Protein AF-A0A7S4M8G3-F1 (afdb_monomer_lite)

Secondary structure (DSSP, 8-state):
-PPPPSSEEEE--TTSSHHHHHHHHHHH-S-------SS---HHHHHHHHHTS-TTT-SEEEESPPTTGGGG--STTSSS-EEE-----HHHHHHHHHHHHT-TT-TT---

Radius of gyration: 15.18 Å; chains: 1; bounding box: 28×32×42 Å

pLDDT: mean 80.71, std 10.95, range [48.25, 97.88]

Organism: NCBI:txid1487602

Structure (mmCIF, N/CA/C/O backbone):
data_AF-A0A7S4M8G3-F1
#
_entry.id   AF-A0A7S4M8G3-F1
#
loop_
_atom_site.group_PDB
_atom_site.id
_atom_site.type_symbol
_atom_site.label_atom_id
_atom_site.label_alt_id
_atom_site.label_comp_id
_atom_site.label_asym_id
_atom_site.label_entity_id
_atom_site.label_seq_id
_atom_site.pdbx_PDB_ins_code
_atom_site.Cartn_x
_atom_site.Cartn_y
_atom_site.Cartn_z
_atom_site.occupancy
_atom_site.B_iso_or_equiv
_atom_site.auth_seq_id
_atom_site.auth_comp_id
_atom_site.auth_asym_id
_atom_site.auth_atom_id
_atom_site.pdbx_PDB_model_num
ATOM 1 N N . ASN A 1 1 ? -16.192 -19.312 13.115 1.00 48.34 1 ASN A N 1
ATOM 2 C CA . ASN A 1 1 ? -15.623 -18.465 12.051 1.00 48.34 1 ASN A CA 1
ATOM 3 C C . ASN A 1 1 ? -14.819 -17.371 12.709 1.00 48.34 1 ASN A C 1
ATOM 5 O O . ASN A 1 1 ? -15.424 -16.482 13.289 1.00 48.34 1 ASN A O 1
ATOM 9 N N . GLU A 1 2 ? -13.494 -17.467 12.682 1.00 72.94 2 GLU A N 1
ATOM 10 C CA . GLU A 1 2 ? -12.634 -16.352 13.086 1.00 72.94 2 GLU A CA 1
ATOM 11 C C . GLU A 1 2 ? -12.532 -15.383 11.907 1.00 72.94 2 GLU A C 1
ATOM 13 O O . GLU A 1 2 ? -12.109 -15.760 10.814 1.00 72.94 2 GLU A O 1
ATOM 18 N N . SER A 1 3 ? -13.005 -14.153 12.095 1.00 82.00 3 SER A N 1
ATOM 19 C CA . SER A 1 3 ? -12.807 -13.070 11.135 1.00 82.00 3 SER A CA 1
ATOM 20 C C . SER A 1 3 ? -11.408 -12.487 11.303 1.00 82.00 3 SER A C 1
ATOM 22 O O . SER A 1 3 ? -10.955 -12.294 12.431 1.00 82.00 3 SER A O 1
ATOM 24 N N . LEU A 1 4 ? -10.742 -12.169 10.192 1.00 88.38 4 LEU A N 1
ATOM 25 C CA . LEU A 1 4 ? -9.462 -11.462 10.224 1.00 88.38 4 LEU A CA 1
ATOM 26 C C . LEU A 1 4 ? -9.632 -10.051 10.820 1.00 88.38 4 LEU A C 1
ATOM 28 O O . LEU A 1 4 ? -10.689 -9.441 10.621 1.00 88.38 4 LEU A O 1
ATOM 32 N N . PRO A 1 5 ? -8.615 -9.510 11.516 1.00 88.62 5 PRO A N 1
ATOM 33 C CA . PRO A 1 5 ? -8.698 -8.167 12.075 1.00 88.62 5 PRO A CA 1
ATOM 34 C C . PRO A 1 5 ? -8.806 -7.083 10.996 1.00 88.62 5 PRO A C 1
ATOM 36 O O . PRO A 1 5 ? -8.085 -7.118 9.994 1.00 88.62 5 PRO A O 1
ATOM 39 N N . SER A 1 6 ? -9.679 -6.102 11.223 1.00 83.88 6 SER A N 1
ATOM 40 C CA . SER A 1 6 ? -9.841 -4.903 10.395 1.00 83.88 6 SER A CA 1
ATOM 41 C C . SER A 1 6 ? -9.181 -3.687 11.055 1.00 83.88 6 SER A C 1
ATOM 43 O O . SER A 1 6 ? -9.267 -3.588 12.279 1.00 83.88 6 SER A O 1
ATOM 45 N N . PRO A 1 7 ? -8.653 -2.724 10.275 1.00 85.31 7 PRO A N 1
ATOM 46 C CA . PRO A 1 7 ? -8.802 -2.590 8.823 1.00 85.31 7 PRO A CA 1
ATOM 47 C C . PRO A 1 7 ? -7.820 -3.421 7.993 1.00 85.31 7 PRO A C 1
ATOM 49 O O . PRO A 1 7 ? -6.779 -3.889 8.459 1.00 85.31 7 PRO A O 1
ATOM 52 N N . TYR A 1 8 ? -8.159 -3.577 6.714 1.00 88.19 8 TYR A N 1
ATOM 53 C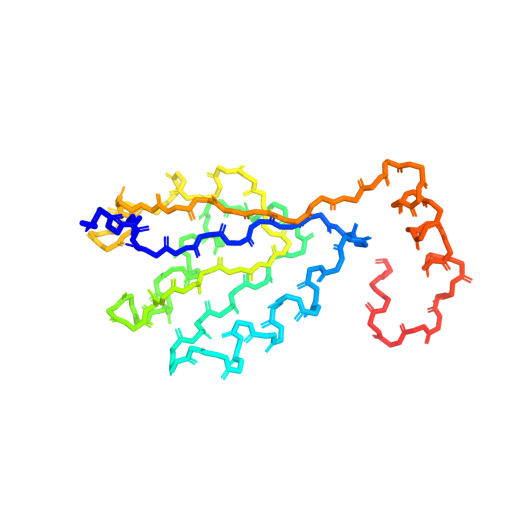 CA . TYR A 1 8 ? -7.317 -4.265 5.743 1.00 88.19 8 TYR A CA 1
ATOM 54 C C . TYR A 1 8 ? -6.355 -3.289 5.060 1.00 88.19 8 TYR A C 1
ATOM 56 O O . TYR A 1 8 ? -6.768 -2.272 4.502 1.00 88.19 8 TYR A O 1
ATOM 64 N N . PHE A 1 9 ? -5.067 -3.619 5.047 1.00 88.75 9 PHE A N 1
ATOM 65 C CA . PHE A 1 9 ? -4.024 -2.856 4.370 1.00 88.75 9 PHE A CA 1
ATOM 66 C C . PHE A 1 9 ? -3.675 -3.505 3.033 1.00 88.75 9 PHE A C 1
ATOM 68 O O . PHE A 1 9 ? -2.995 -4.534 2.981 1.00 88.75 9 PHE A O 1
ATOM 75 N N . PHE A 1 10 ? -4.129 -2.885 1.945 1.00 89.50 10 PHE A N 1
ATOM 76 C CA . PHE A 1 10 ? -3.823 -3.321 0.591 1.00 89.50 10 PHE A CA 1
ATOM 77 C C . PHE A 1 10 ? -2.542 -2.669 0.074 1.00 89.50 10 PHE A C 1
ATOM 79 O O . PHE A 1 10 ? -2.543 -1.561 -0.471 1.00 89.50 10 PHE A O 1
ATOM 86 N N . VAL A 1 11 ? -1.443 -3.401 0.209 1.00 88.12 11 VAL A N 1
ATOM 87 C CA . VAL A 1 11 ? -0.142 -3.020 -0.340 1.00 88.12 11 VAL A CA 1
ATOM 88 C C . VAL A 1 11 ? -0.009 -3.663 -1.703 1.00 88.12 11 VAL A C 1
ATOM 90 O O . VAL A 1 11 ? -0.068 -4.888 -1.800 1.00 88.12 11 VAL A O 1
ATOM 93 N N . HIS A 1 12 ? 0.213 -2.891 -2.762 1.00 86.81 12 HIS A N 1
ATOM 94 C CA . HIS A 1 12 ? 0.421 -3.488 -4.078 1.00 86.81 12 HIS A CA 1
ATOM 95 C C . HIS A 1 12 ? 1.609 -2.902 -4.819 1.00 86.81 12 HIS A C 1
ATOM 97 O O . HIS A 1 12 ? 1.905 -1.712 -4.759 1.00 86.81 12 HIS A O 1
ATOM 103 N N . MET A 1 13 ? 2.276 -3.782 -5.562 1.00 87.19 13 MET A N 1
ATOM 104 C CA . MET A 1 13 ? 3.293 -3.383 -6.519 1.00 87.19 13 MET A CA 1
ATOM 105 C C . MET A 1 13 ? 2.639 -2.923 -7.819 1.00 87.19 13 MET A C 1
ATOM 107 O O . MET A 1 13 ? 1.599 -3.433 -8.239 1.00 87.19 13 MET A O 1
ATOM 111 N N . ALA A 1 14 ? 3.295 -1.992 -8.510 1.00 87.50 14 ALA A N 1
ATOM 112 C CA . ALA A 1 14 ? 2.865 -1.592 -9.839 1.00 87.50 14 ALA A CA 1
ATOM 113 C C . ALA A 1 14 ? 2.746 -2.815 -10.768 1.00 87.50 14 ALA A C 1
ATOM 115 O O . ALA A 1 14 ? 3.586 -3.719 -10.761 1.00 87.50 14 ALA A O 1
ATOM 116 N N . LYS A 1 15 ? 1.720 -2.787 -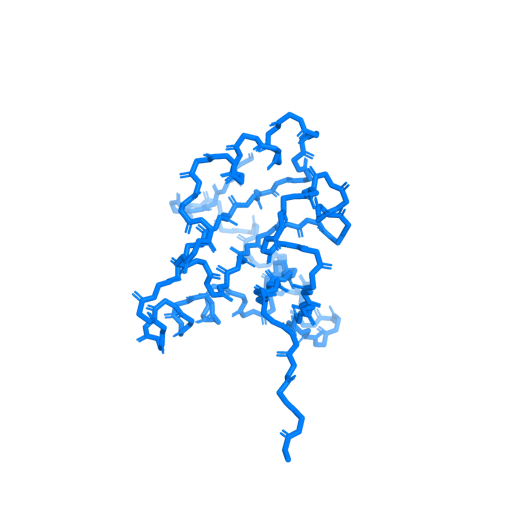11.624 1.00 90.88 15 LYS A N 1
ATOM 117 C CA . LYS A 1 15 ? 1.480 -3.766 -12.701 1.00 90.88 15 LYS A CA 1
ATOM 118 C C . LYS A 1 15 ? 1.123 -5.189 -12.239 1.00 90.88 15 LYS A C 1
ATOM 120 O O . LYS A 1 15 ? 1.268 -6.138 -13.011 1.00 90.88 15 LYS A O 1
ATOM 125 N N . THR A 1 16 ? 0.575 -5.328 -11.030 1.00 93.44 16 THR A N 1
ATOM 126 C CA . THR A 1 16 ? -0.009 -6.588 -10.525 1.00 93.44 16 THR A CA 1
ATOM 127 C C . THR A 1 16 ? -1.544 -6.609 -10.521 1.00 93.44 16 THR A C 1
ATOM 129 O O . THR A 1 16 ? -2.143 -7.537 -9.997 1.00 93.44 16 THR A O 1
ATOM 132 N N . GLY A 1 17 ? -2.200 -5.599 -11.107 1.00 90.88 17 GLY A N 1
ATOM 133 C CA . GLY A 1 17 ? -3.667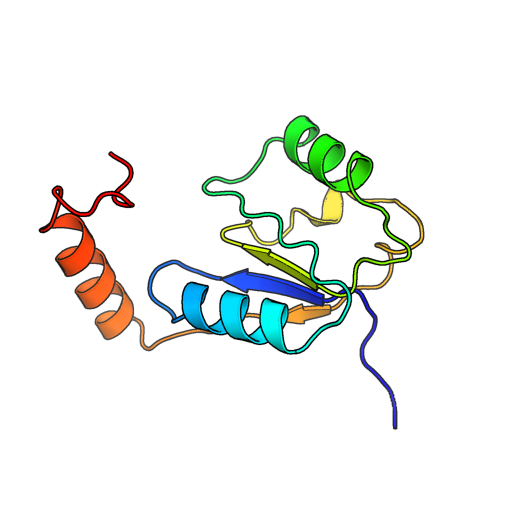 -5.469 -11.079 1.00 90.88 17 GLY A CA 1
ATOM 134 C C . GLY A 1 17 ? -4.208 -4.678 -9.882 1.00 90.88 17 GLY A C 1
ATOM 135 O O . GLY A 1 17 ? -5.411 -4.684 -9.634 1.00 90.88 17 GLY A O 1
ATOM 136 N N . GLY A 1 18 ? -3.339 -3.965 -9.157 1.00 88.25 18 GLY A N 1
ATOM 137 C CA . GLY A 1 18 ? -3.724 -3.184 -7.980 1.00 88.25 18 GLY A CA 1
ATOM 138 C C . GLY A 1 18 ? -4.794 -2.121 -8.230 1.00 88.25 18 GLY A C 1
ATOM 139 O O . GLY A 1 18 ? -5.712 -2.006 -7.428 1.00 88.25 18 GLY A O 1
ATOM 140 N N . THR A 1 19 ? -4.765 -1.414 -9.365 1.00 85.88 19 THR A N 1
ATOM 141 C CA . THR A 1 19 ? -5.822 -0.452 -9.735 1.00 85.88 19 THR A CA 1
ATOM 142 C C . THR A 1 19 ? -7.194 -1.120 -9.847 1.00 85.88 19 THR A C 1
ATOM 144 O O . THR A 1 19 ? -8.174 -0.611 -9.309 1.00 85.88 19 THR A O 1
ATOM 147 N N . THR A 1 20 ? -7.266 -2.287 -10.495 1.00 90.12 20 THR A N 1
ATOM 148 C CA . THR A 1 20 ? -8.509 -3.062 -10.611 1.00 90.12 20 THR A CA 1
ATOM 149 C C . THR A 1 20 ? -9.005 -3.501 -9.239 1.00 90.12 20 THR A C 1
ATOM 151 O O . THR A 1 20 ? -10.173 -3.291 -8.922 1.00 90.12 20 THR A O 1
ATOM 154 N N . MET A 1 21 ? -8.117 -4.043 -8.399 1.00 89.19 21 MET A N 1
ATOM 155 C CA . MET A 1 21 ? -8.458 -4.423 -7.025 1.00 89.19 21 MET A CA 1
ATOM 156 C C . MET A 1 21 ? -8.965 -3.220 -6.221 1.00 89.19 21 MET A C 1
ATOM 158 O O . MET A 1 21 ? -9.986 -3.316 -5.550 1.00 89.19 21 MET A O 1
ATOM 162 N N . MET A 1 22 ? -8.317 -2.060 -6.345 1.00 84.75 22 MET A N 1
ATOM 163 C CA . MET A 1 22 ? -8.769 -0.847 -5.670 1.00 84.75 22 MET A CA 1
ATOM 164 C C . MET A 1 22 ? -10.172 -0.424 -6.098 1.00 84.75 22 MET A C 1
ATOM 166 O O . MET A 1 22 ? -10.969 -0.032 -5.251 1.00 84.75 22 MET A O 1
ATOM 170 N N . ASN A 1 23 ? -10.489 -0.511 -7.390 1.00 85.94 23 ASN A N 1
ATOM 171 C CA . ASN A 1 23 ? -11.822 -0.188 -7.895 1.00 85.94 23 ASN A CA 1
ATOM 172 C C . ASN A 1 23 ? -12.880 -1.172 -7.379 1.00 85.94 23 ASN A C 1
ATOM 174 O O . ASN A 1 23 ? -13.973 -0.744 -7.015 1.00 85.94 23 ASN A O 1
ATOM 178 N N . LEU A 1 24 ? -12.545 -2.462 -7.284 1.00 87.50 24 LEU A N 1
ATOM 179 C CA . LEU A 1 24 ? -13.432 -3.465 -6.693 1.00 87.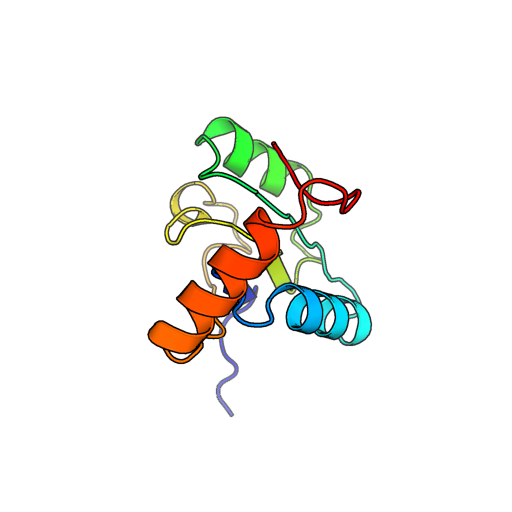50 24 LEU A CA 1
ATOM 180 C C . LEU A 1 24 ? -13.682 -3.189 -5.209 1.00 87.50 24 LEU A C 1
ATOM 182 O O . LEU A 1 24 ? -14.833 -3.164 -4.796 1.00 87.50 24 LEU A O 1
ATOM 186 N N . LEU A 1 25 ? -12.636 -2.897 -4.430 1.00 84.62 25 LEU A N 1
ATOM 187 C CA . LEU A 1 25 ? -12.754 -2.561 -3.004 1.00 84.62 25 LEU A CA 1
ATOM 188 C C . LEU A 1 25 ? -13.576 -1.283 -2.785 1.00 84.62 25 LEU A C 1
ATOM 190 O O . LEU A 1 25 ? -14.379 -1.212 -1.853 1.00 84.62 25 LEU A O 1
ATOM 194 N N . LYS A 1 26 ? -13.411 -0.290 -3.669 1.00 81.25 26 LYS A N 1
ATOM 195 C CA . LYS A 1 26 ? -14.230 0.929 -3.677 1.00 81.25 26 LYS A CA 1
ATOM 196 C C . LYS A 1 26 ? -15.704 0.641 -3.951 1.00 81.25 26 LYS A C 1
ATOM 198 O O . LYS A 1 26 ? -16.560 1.286 -3.364 1.00 81.25 26 LYS A O 1
ATOM 203 N N . ALA A 1 27 ? -15.993 -0.311 -4.834 1.00 84.19 27 ALA A N 1
ATOM 204 C CA . ALA A 1 27 ? -17.358 -0.691 -5.182 1.00 84.19 27 ALA A CA 1
ATOM 205 C C . ALA A 1 27 ? -18.008 -1.630 -4.150 1.00 84.19 27 ALA A C 1
ATOM 207 O O . ALA A 1 27 ? -19.224 -1.604 -3.985 1.00 84.19 27 ALA A O 1
ATOM 208 N N . SER A 1 28 ? -17.222 -2.474 -3.475 1.00 80.06 28 SER A N 1
ATOM 209 C CA . SER A 1 28 ? -17.727 -3.536 -2.598 1.00 80.06 28 SER A CA 1
ATOM 210 C C . SER A 1 28 ? -17.857 -3.134 -1.132 1.00 80.06 28 SER A C 1
ATOM 212 O O . SER A 1 28 ? -18.413 -3.898 -0.347 1.00 80.06 28 SER A O 1
ATOM 214 N N . THR A 1 29 ? -17.302 -1.992 -0.728 1.00 69.31 29 THR A N 1
ATOM 215 C CA . THR A 1 29 ? -17.324 -1.548 0.669 1.00 69.31 29 THR A CA 1
ATOM 216 C C . THR A 1 29 ? -18.046 -0.214 0.789 1.00 69.31 29 THR A C 1
ATOM 218 O O . THR A 1 29 ? -17.859 0.679 -0.030 1.00 69.31 29 THR A O 1
ATOM 221 N N . SER A 1 30 ? -18.874 -0.068 1.825 1.00 63.78 30 SER A N 1
ATOM 222 C CA . SER A 1 30 ? -19.602 1.181 2.090 1.00 63.78 30 SER A CA 1
ATOM 223 C C . SER A 1 30 ? -18.689 2.327 2.537 1.00 63.78 30 SER A C 1
ATOM 225 O O . SER A 1 30 ? -19.112 3.477 2.512 1.00 63.78 30 SER A O 1
ATOM 227 N N . TYR A 1 31 ? -17.443 2.021 2.922 1.00 60.41 31 TYR A N 1
ATOM 228 C CA . TYR A 1 31 ? -16.498 2.993 3.466 1.00 60.41 31 TYR A 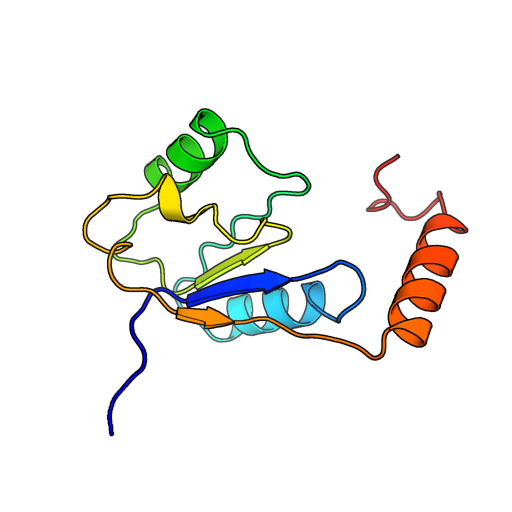CA 1
ATOM 229 C C . TYR A 1 31 ? -15.028 2.733 3.043 1.00 60.41 31 TYR A C 1
ATOM 231 O O . TYR A 1 31 ? -14.161 2.426 3.872 1.00 60.41 31 TYR A O 1
ATOM 239 N N . PRO A 1 32 ? -14.696 2.816 1.743 1.00 62.09 32 PRO A N 1
ATOM 240 C CA . PRO A 1 32 ? -13.330 2.642 1.274 1.00 62.09 32 PRO A CA 1
ATOM 241 C C . PRO A 1 32 ? -12.596 3.978 1.366 1.00 62.09 32 PRO A C 1
ATOM 243 O O . PRO A 1 32 ? -12.637 4.782 0.431 1.00 62.09 32 PRO A O 1
ATOM 246 N N . VAL A 1 33 ? -11.880 4.221 2.464 1.00 62.47 33 VAL A N 1
ATOM 247 C CA . VAL A 1 33 ? -10.925 5.333 2.488 1.00 62.47 33 VAL A CA 1
ATOM 248 C C . VAL A 1 33 ? -9.591 4.877 1.911 1.00 62.47 33 VAL A C 1
ATOM 250 O O . VAL A 1 33 ? -8.692 4.383 2.585 1.00 62.47 33 VAL A O 1
ATOM 253 N N . VAL A 1 34 ? -9.479 5.049 0.600 1.00 62.06 34 VAL A N 1
ATOM 254 C CA . VAL A 1 34 ? -8.315 4.654 -0.191 1.00 62.06 34 VAL A CA 1
ATOM 255 C C . VAL A 1 34 ? -7.286 5.779 -0.183 1.00 62.06 34 VAL A C 1
ATOM 257 O O . VAL A 1 34 ? -7.462 6.765 -0.896 1.00 62.06 34 VAL A O 1
ATOM 260 N N . SER A 1 35 ? -6.202 5.626 0.581 1.00 61.97 35 SER A N 1
ATOM 261 C CA . SER A 1 35 ? -5.037 6.510 0.461 1.00 61.97 35 SER A CA 1
ATOM 262 C C . SER A 1 35 ? -3.960 5.895 -0.431 1.00 61.97 35 SER A C 1
ATOM 264 O O . SER A 1 35 ? -3.383 4.853 -0.114 1.00 61.97 35 SER A O 1
ATOM 266 N N . HIS A 1 36 ? -3.676 6.562 -1.551 1.00 62.53 36 HIS A N 1
ATOM 267 C CA . HIS A 1 36 ? -2.683 6.134 -2.532 1.00 62.53 36 HIS A CA 1
ATOM 268 C C . HIS A 1 36 ? -1.393 6.941 -2.366 1.00 62.53 36 HIS A C 1
ATOM 270 O O . HIS A 1 36 ? -1.318 8.101 -2.756 1.00 62.53 36 HIS A O 1
ATOM 276 N N . PHE A 1 37 ? -0.351 6.308 -1.833 1.00 64.00 37 PHE A N 1
ATOM 277 C CA . PHE A 1 37 ? 1.004 6.869 -1.804 1.00 64.00 37 PHE A CA 1
ATOM 278 C C . PHE A 1 37 ? 1.766 6.387 -3.030 1.00 64.00 37 PHE A C 1
ATOM 280 O O . PHE A 1 37 ? 1.736 5.199 -3.263 1.00 64.00 37 PHE A O 1
ATOM 287 N N . TRP A 1 38 ? 2.415 7.234 -3.828 1.00 58.47 38 TRP A N 1
ATOM 288 C CA . TRP A 1 38 ? 3.221 6.768 -4.978 1.00 58.47 38 TRP A CA 1
ATOM 289 C C . TRP A 1 38 ? 4.670 6.425 -4.607 1.00 58.47 38 TRP A C 1
ATOM 291 O O . TRP A 1 38 ? 5.329 5.657 -5.306 1.00 58.47 38 TRP A O 1
ATOM 301 N N . TYR A 1 39 ? 5.131 6.959 -3.478 1.00 61.84 39 TYR A N 1
ATOM 302 C CA . TYR A 1 39 ? 6.454 6.763 -2.894 1.00 61.84 39 TYR A CA 1
ATOM 303 C C . TYR A 1 39 ? 6.305 6.319 -1.437 1.00 61.84 39 TYR A C 1
ATOM 305 O O . TYR A 1 39 ? 5.234 6.544 -0.862 1.00 61.84 39 TYR A O 1
ATOM 313 N N . PRO A 1 40 ? 7.354 5.742 -0.813 1.00 66.25 40 PRO A N 1
ATOM 314 C CA . PRO A 1 40 ? 7.372 5.575 0.634 1.00 66.25 40 PRO A CA 1
ATOM 315 C C . PRO A 1 40 ? 7.079 6.938 1.282 1.00 66.25 40 PRO A C 1
ATOM 317 O O . PRO A 1 40 ? 7.865 7.869 1.087 1.00 66.25 40 PRO A O 1
ATOM 320 N N . PRO A 1 41 ? 5.945 7.111 1.987 1.00 72.06 41 PRO A N 1
ATOM 321 C CA . PRO A 1 41 ? 5.661 8.389 2.618 1.00 72.06 41 PRO A CA 1
ATOM 322 C C . PRO A 1 41 ? 6.678 8.630 3.734 1.00 72.06 41 PRO A C 1
ATOM 324 O O . PRO A 1 41 ? 7.145 7.677 4.362 1.00 72.06 41 PRO A O 1
ATOM 327 N N . THR A 1 42 ? 7.007 9.894 4.007 1.00 82.56 42 THR A N 1
ATOM 328 C CA . THR A 1 42 ? 7.683 10.225 5.266 1.00 82.56 42 THR A CA 1
ATOM 329 C C . THR A 1 42 ? 6.760 9.892 6.438 1.00 82.56 42 THR A C 1
ATOM 331 O O . THR A 1 42 ? 5.541 9.757 6.273 1.00 82.56 42 THR A O 1
ATOM 334 N N . GLU A 1 43 ? 7.327 9.788 7.637 1.00 83.81 43 GLU A N 1
ATOM 335 C CA . GLU A 1 43 ? 6.551 9.573 8.858 1.00 83.81 43 GLU A CA 1
ATOM 336 C C . GLU A 1 43 ? 5.448 10.631 9.020 1.00 83.81 43 GLU A C 1
ATOM 338 O O . GLU A 1 43 ? 4.298 10.296 9.316 1.00 83.81 43 GLU A O 1
ATOM 343 N N . GLU A 1 44 ? 5.761 11.900 8.758 1.00 84.44 44 GLU A N 1
ATOM 344 C CA . GLU A 1 44 ? 4.812 13.010 8.832 1.00 84.44 44 GLU A CA 1
ATOM 345 C C . GLU A 1 44 ? 3.652 12.829 7.851 1.00 84.44 44 GLU A C 1
ATOM 347 O O . GLU A 1 44 ? 2.495 12.957 8.251 1.00 84.44 44 GLU A O 1
ATOM 352 N N . VAL A 1 45 ? 3.938 12.486 6.591 1.00 80.38 45 VAL A N 1
ATOM 353 C CA . VAL A 1 45 ? 2.916 12.289 5.550 1.00 80.38 45 VAL A CA 1
ATOM 354 C C . VAL A 1 45 ? 2.015 11.098 5.886 1.00 80.38 45 VAL A C 1
ATOM 356 O O . VAL A 1 45 ? 0.788 11.173 5.750 1.00 80.38 45 VAL A O 1
ATOM 359 N N . ALA A 1 46 ? 2.601 10.005 6.378 1.00 79.12 46 ALA A N 1
ATOM 360 C CA . ALA A 1 46 ? 1.846 8.834 6.801 1.00 79.12 46 ALA A CA 1
ATOM 361 C C . ALA A 1 46 ? 0.927 9.151 7.991 1.00 79.12 46 ALA A C 1
ATOM 363 O O . ALA A 1 46 ? -0.244 8.762 7.980 1.00 79.12 46 ALA A O 1
ATOM 364 N N . LYS A 1 47 ? 1.422 9.890 8.992 1.00 82.50 47 LYS A N 1
ATOM 365 C CA . LYS A 1 47 ? 0.623 10.332 10.146 1.00 82.50 47 LYS A CA 1
ATOM 366 C C . LYS A 1 47 ? -0.485 11.303 9.744 1.00 82.50 47 LYS A C 1
ATOM 368 O O . LYS A 1 47 ? -1.606 11.171 10.227 1.00 82.50 47 LYS A O 1
ATOM 373 N N . GLN A 1 48 ? -0.195 12.265 8.867 1.00 81.56 48 GLN A N 1
ATOM 374 C CA . GLN A 1 48 ? -1.181 13.230 8.368 1.00 81.56 48 GLN A CA 1
ATOM 375 C C . GLN A 1 48 ? -2.322 12.543 7.625 1.00 81.56 48 GLN A C 1
ATOM 377 O O . GLN A 1 48 ? -3.480 12.880 7.857 1.00 81.56 48 GLN A O 1
ATOM 382 N N . THR A 1 49 ? -1.999 11.547 6.796 1.00 76.19 49 THR A N 1
ATOM 383 C CA . THR A 1 49 ? -3.012 10.760 6.088 1.00 76.19 49 THR A CA 1
ATOM 384 C C . THR A 1 49 ? -3.997 10.160 7.079 1.00 76.19 49 THR A C 1
ATOM 386 O O . THR A 1 49 ? -5.184 10.433 6.973 1.00 76.19 49 THR A O 1
ATOM 389 N N . VAL A 1 50 ? -3.517 9.415 8.080 1.00 77.50 50 VAL A N 1
ATOM 390 C CA . VAL A 1 50 ? -4.389 8.761 9.069 1.00 77.50 50 VAL A CA 1
ATOM 391 C C . VAL A 1 50 ? -5.199 9.758 9.890 1.00 77.50 50 VAL A C 1
ATOM 393 O O . VAL A 1 50 ? -6.386 9.533 10.094 1.00 77.50 50 VAL A O 1
ATOM 396 N N . ARG A 1 51 ? -4.604 10.886 10.294 1.00 80.81 51 ARG A N 1
ATOM 397 C CA . ARG A 1 51 ? -5.317 11.954 11.020 1.00 80.81 51 ARG A CA 1
ATOM 398 C C . ARG A 1 51 ? -6.463 12.576 10.225 1.00 80.81 51 ARG A C 1
ATOM 400 O O . ARG A 1 51 ? -7.379 13.118 10.830 1.00 80.81 51 ARG A O 1
ATOM 407 N N . SER A 1 52 ? -6.393 12.539 8.896 1.00 78.00 52 SER A N 1
ATOM 408 C CA . SER A 1 52 ? -7.453 13.060 8.029 1.00 78.00 52 SER A CA 1
ATOM 409 C C . SER A 1 52 ? -8.605 12.075 7.798 1.00 78.00 52 SER A C 1
ATOM 411 O O . SER A 1 52 ? -9.602 12.457 7.190 1.00 78.00 52 SER A O 1
ATOM 413 N N . LEU A 1 53 ? -8.490 10.826 8.268 1.00 77.31 53 LEU A N 1
ATOM 414 C CA . LEU A 1 53 ? -9.515 9.800 8.079 1.00 77.31 53 LEU A CA 1
ATOM 415 C C . LEU A 1 53 ? -10.434 9.703 9.300 1.00 77.31 53 LEU A C 1
ATOM 417 O O . LEU A 1 53 ? -9.974 9.746 10.439 1.00 77.31 53 LEU A O 1
ATOM 421 N N . ASP A 1 54 ? -11.724 9.458 9.064 1.00 80.69 54 ASP A N 1
ATOM 422 C CA . ASP A 1 54 ? -12.615 8.943 10.106 1.00 80.69 54 ASP A CA 1
ATOM 423 C C . ASP A 1 54 ? -12.369 7.441 10.269 1.00 80.69 54 ASP A C 1
ATOM 425 O O . ASP A 1 54 ? -12.942 6.614 9.559 1.00 80.69 54 ASP A O 1
ATOM 429 N N . LEU A 1 55 ? -11.479 7.088 11.195 1.00 77.38 55 LEU A N 1
ATOM 430 C CA . LEU A 1 55 ? -11.031 5.711 11.383 1.00 77.38 55 LEU A CA 1
ATOM 431 C C . LEU A 1 55 ? -12.142 4.736 11.805 1.00 77.38 55 LEU A C 1
ATOM 433 O O . LEU A 1 55 ? -11.972 3.537 11.610 1.00 77.38 55 LEU A O 1
ATOM 437 N N . ASN A 1 56 ? -13.283 5.219 12.311 1.00 77.69 56 ASN A N 1
ATOM 438 C CA . ASN A 1 56 ? -14.441 4.364 12.613 1.00 77.69 56 ASN A CA 1
ATOM 439 C C . ASN A 1 56 ? -15.169 3.891 11.349 1.00 77.69 56 ASN A C 1
ATOM 441 O O . ASN A 1 56 ? -15.969 2.960 11.403 1.00 77.69 56 ASN A O 1
ATOM 445 N N . GLN A 1 57 ? -14.903 4.543 10.219 1.00 77.69 57 GLN A N 1
ATOM 446 C CA . GLN A 1 57 ? -15.436 4.185 8.913 1.00 77.69 57 GLN A CA 1
ATOM 447 C C . GLN A 1 57 ? -14.372 3.516 8.038 1.00 77.69 57 GLN A C 1
ATOM 449 O O . GLN A 1 57 ? -14.681 3.016 6.970 1.00 77.69 57 GLN A O 1
ATOM 454 N N . VAL A 1 58 ? -13.102 3.451 8.435 1.00 76.94 58 VAL A N 1
ATOM 455 C CA . VAL A 1 58 ? -12.073 2.872 7.561 1.00 76.94 58 VAL A CA 1
ATOM 456 C C . VAL A 1 58 ? -12.119 1.346 7.608 1.00 76.94 58 VAL A C 1
ATOM 458 O O . VAL A 1 58 ? -11.676 0.738 8.574 1.00 76.94 58 VAL A O 1
ATOM 461 N N . ASN A 1 59 ? -12.558 0.719 6.513 1.00 80.69 59 ASN A N 1
ATOM 462 C CA . ASN A 1 59 ? -12.459 -0.737 6.349 1.00 80.69 59 ASN A CA 1
ATOM 463 C C . ASN A 1 59 ? -11.186 -1.167 5.610 1.00 80.69 59 ASN A C 1
ATOM 465 O O . ASN A 1 59 ? -10.636 -2.236 5.879 1.00 80.69 59 ASN A O 1
ATOM 469 N N . VAL A 1 60 ? -10.719 -0.352 4.661 1.00 84.38 60 VAL A N 1
ATOM 470 C CA . VAL A 1 60 ? -9.570 -0.666 3.805 1.00 84.38 60 VAL A CA 1
ATOM 471 C C . VAL A 1 60 ? -8.711 0.575 3.621 1.00 84.38 60 VAL A C 1
ATOM 473 O O . VAL A 1 60 ? -9.230 1.611 3.218 1.00 84.38 60 VAL A O 1
ATOM 476 N N . ILE A 1 61 ? -7.400 0.441 3.829 1.00 81.56 61 ILE A N 1
ATOM 477 C CA . ILE A 1 61 ? -6.382 1.424 3.437 1.00 81.56 61 ILE A CA 1
ATOM 478 C C . ILE A 1 61 ? -5.561 0.791 2.318 1.00 81.56 61 ILE A C 1
ATOM 480 O O . ILE A 1 61 ? -4.966 -0.265 2.518 1.00 81.56 61 ILE A O 1
ATOM 484 N N . GLY A 1 62 ? -5.538 1.386 1.125 1.00 78.56 62 GLY A N 1
ATOM 485 C CA . GLY A 1 62 ? -4.932 0.733 -0.035 1.00 78.56 62 GLY A CA 1
ATOM 486 C C . GLY A 1 62 ? -4.322 1.678 -1.056 1.00 78.56 62 GLY A C 1
ATOM 487 O O . GLY A 1 62 ? -4.867 2.744 -1.323 1.00 78.56 62 GLY A O 1
ATOM 488 N N . GLY A 1 63 ? -3.204 1.261 -1.652 1.00 74.38 63 GLY A N 1
ATOM 489 C CA . GLY A 1 63 ? -2.453 2.075 -2.606 1.00 74.38 63 GLY A CA 1
ATOM 490 C C . GLY A 1 63 ? -1.037 1.557 -2.854 1.00 74.38 63 GLY A C 1
ATOM 491 O O . GLY A 1 63 ? -0.666 0.482 -2.383 1.00 74.38 63 GLY A O 1
ATOM 492 N N . HIS A 1 64 ? -0.222 2.349 -3.554 1.00 75.00 64 HIS A N 1
ATOM 493 C CA . HIS A 1 64 ? 1.222 2.114 -3.722 1.00 75.00 64 HIS A CA 1
ATOM 494 C C . HIS A 1 64 ? 2.026 2.421 -2.426 1.00 75.00 64 HIS A C 1
ATOM 496 O O . HIS A 1 64 ? 3.094 3.024 -2.437 1.00 75.00 64 HIS A O 1
ATOM 502 N N . MET A 1 65 ? 1.523 2.012 -1.264 1.00 76.38 65 MET A N 1
ATOM 503 C CA . MET A 1 65 ? 2.228 2.179 0.009 1.00 76.38 65 MET A CA 1
ATOM 504 C C . MET A 1 65 ? 3.351 1.146 0.168 1.00 76.38 65 MET A C 1
ATOM 506 O O . MET A 1 65 ? 3.300 0.063 -0.412 1.00 76.38 65 MET A O 1
ATOM 510 N N . CYS A 1 66 ? 4.352 1.442 0.992 1.00 78.56 66 CYS A N 1
ATOM 511 C CA . CYS A 1 66 ? 5.352 0.445 1.361 1.00 78.56 66 CYS A CA 1
ATOM 512 C C . CYS A 1 66 ? 4.847 -0.440 2.502 1.00 78.56 66 CYS A C 1
ATOM 514 O O . CYS A 1 66 ? 4.068 -0.022 3.363 1.00 78.56 66 CYS A O 1
ATOM 516 N N . TRP A 1 67 ? 5.332 -1.680 2.549 1.00 84.50 67 TRP A N 1
ATOM 517 C CA . TRP A 1 67 ? 5.172 -2.486 3.752 1.00 84.50 67 TRP A CA 1
ATOM 518 C C . TRP A 1 67 ? 5.841 -1.776 4.938 1.00 84.50 67 TRP A C 1
ATOM 520 O O . TRP A 1 67 ? 6.941 -1.241 4.808 1.00 84.50 67 TRP A O 1
ATOM 530 N N . GLY A 1 68 ? 5.171 -1.759 6.091 1.00 83.94 68 GLY A N 1
ATOM 531 C CA . GLY A 1 68 ? 5.679 -1.105 7.300 1.00 83.94 68 GLY A CA 1
ATOM 532 C C . GLY A 1 68 ? 5.165 0.315 7.549 1.00 83.94 68 GLY A C 1
ATOM 533 O O . GLY A 1 68 ? 5.373 0.815 8.648 1.00 83.94 68 GLY A O 1
ATOM 534 N N . THR A 1 69 ? 4.433 0.941 6.617 1.00 80.69 69 THR A N 1
ATOM 535 C CA . THR A 1 69 ? 3.839 2.279 6.841 1.00 80.69 69 THR A CA 1
ATOM 536 C C . THR A 1 69 ? 2.909 2.324 8.066 1.00 80.69 69 THR A C 1
ATOM 538 O O . THR A 1 69 ? 2.843 3.345 8.743 1.00 80.69 69 THR A O 1
ATOM 541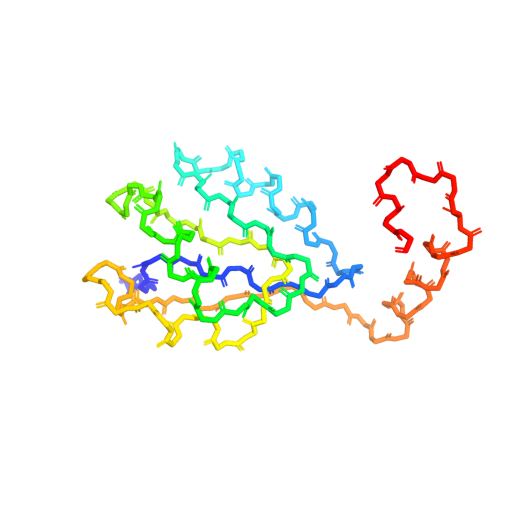 N N . HIS A 1 70 ? 2.271 1.201 8.424 1.00 82.81 70 HIS A N 1
ATOM 542 C CA . HIS A 1 70 ? 1.454 1.076 9.639 1.00 82.81 70 HIS A CA 1
ATOM 543 C C . HIS A 1 70 ? 2.208 1.354 10.942 1.00 82.81 70 HIS A C 1
ATOM 545 O O . HIS A 1 70 ? 1.586 1.689 11.940 1.00 82.81 70 HIS A O 1
ATOM 551 N N . ARG A 1 71 ? 3.543 1.240 10.961 1.00 85.50 71 ARG A N 1
ATOM 552 C CA . ARG A 1 71 ? 4.353 1.465 12.172 1.00 85.50 71 ARG A CA 1
ATOM 553 C C . ARG A 1 71 ? 4.277 2.904 12.678 1.00 85.50 71 ARG A C 1
ATOM 555 O O . ARG A 1 71 ? 4.608 3.168 13.828 1.00 85.50 71 ARG A O 1
ATOM 562 N N . TRP A 1 72 ? 3.848 3.829 11.826 1.00 83.75 72 TRP A N 1
ATOM 563 C CA . TRP A 1 72 ? 3.614 5.222 12.191 1.00 83.75 72 TRP A CA 1
ATOM 564 C C . TRP A 1 72 ? 2.179 5.486 12.668 1.00 83.75 72 TRP A C 1
ATOM 566 O O . TRP A 1 72 ? 1.855 6.618 13.032 1.00 83.75 72 TRP A O 1
ATOM 576 N N . TRP A 1 73 ? 1.323 4.462 12.680 1.00 83.56 73 TRP A N 1
ATOM 577 C CA . TRP A 1 73 ? -0.092 4.539 13.020 1.00 83.56 73 TRP A CA 1
ATOM 578 C C . TRP A 1 73 ? -0.366 3.781 14.319 1.00 83.56 73 TRP A C 1
ATOM 580 O O . TRP A 1 73 ? -0.538 2.569 14.327 1.00 83.56 73 TRP A O 1
ATOM 590 N N . ASN A 1 74 ? -0.422 4.511 15.432 1.00 78.19 74 ASN A N 1
ATOM 591 C CA . ASN A 1 74 ? -0.673 3.928 16.756 1.00 78.19 74 ASN A CA 1
ATOM 592 C C . ASN A 1 74 ? -2.117 4.132 17.246 1.00 78.19 74 ASN A C 1
ATOM 594 O O . ASN A 1 74 ? -2.431 3.800 18.393 1.00 78.19 74 ASN A O 1
ATOM 598 N N . GLU A 1 75 ? -2.983 4.695 16.398 1.00 74.69 75 GLU A N 1
ATOM 599 C CA . GLU A 1 75 ? -4.354 5.036 16.768 1.00 74.69 75 GLU A CA 1
ATOM 600 C C . GLU A 1 75 ? -5.194 3.766 17.030 1.00 74.69 75 GLU A C 1
ATOM 602 O O . GLU A 1 75 ? -5.040 2.777 16.308 1.00 74.69 75 GLU A O 1
ATOM 607 N N . PRO A 1 76 ? -6.092 3.752 18.036 1.00 66.06 76 PRO A N 1
ATOM 608 C CA . PRO A 1 76 ? -6.765 2.538 18.518 1.00 66.06 76 PRO A CA 1
ATOM 609 C C . PRO A 1 76 ? -7.695 1.728 17.584 1.00 66.06 76 PRO A C 1
ATOM 611 O O . PRO A 1 76 ? -8.092 0.656 18.023 1.00 66.06 76 PRO A O 1
ATOM 614 N N . PRO A 1 77 ? -8.016 2.114 16.336 1.00 73.81 77 PRO A N 1
ATOM 615 C CA . PRO A 1 77 ? -8.583 1.179 15.349 1.00 73.81 77 PRO A CA 1
ATOM 616 C C . PRO A 1 77 ? -7.549 0.618 14.355 1.00 73.81 77 PRO A C 1
ATOM 618 O O . PRO A 1 77 ? -7.884 -0.247 13.563 1.00 73.81 77 PRO A O 1
ATOM 621 N N . LEU A 1 78 ? -6.294 1.086 14.379 1.00 78.31 78 LEU A N 1
ATOM 622 C CA . LEU A 1 78 ? -5.213 0.638 13.484 1.00 78.31 78 LEU A CA 1
ATOM 623 C C . LEU A 1 78 ? -4.216 -0.311 14.165 1.00 78.31 78 LEU A C 1
ATOM 625 O O . LEU A 1 78 ? -3.214 -0.676 13.555 1.00 78.31 78 LEU A O 1
ATOM 629 N N . LYS A 1 79 ? -4.460 -0.683 15.428 1.00 80.19 79 LYS A N 1
ATOM 630 C CA . LYS A 1 79 ? -3.590 -1.583 16.204 1.00 80.19 79 LYS A CA 1
ATOM 631 C C . LYS A 1 79 ? -3.711 -3.038 15.773 1.00 80.19 79 LYS A C 1
ATOM 633 O O . LYS A 1 79 ? -2.699 -3.731 15.716 1.00 80.19 79 LYS A O 1
ATOM 638 N N . ASP A 1 80 ? -4.924 -3.451 15.434 1.00 86.81 80 ASP A N 1
ATOM 639 C CA . ASP A 1 80 ? -5.207 -4.750 14.850 1.00 86.81 80 ASP A CA 1
ATOM 640 C C . ASP A 1 80 ? -5.497 -4.541 13.362 1.00 86.81 80 ASP A C 1
ATOM 642 O O . ASP A 1 80 ? -6.309 -3.700 12.987 1.00 86.81 80 ASP A O 1
ATOM 646 N N . TYR A 1 81 ? -4.773 -5.242 12.494 1.00 88.81 81 TYR A N 1
ATOM 647 C CA . TYR A 1 81 ? -4.847 -5.025 11.051 1.00 88.81 81 TYR A CA 1
ATOM 648 C C . TYR A 1 81 ? -4.464 -6.283 10.284 1.00 88.81 81 TYR A C 1
ATOM 650 O O . TYR A 1 81 ? -3.744 -7.152 10.779 1.00 88.81 81 TYR A O 1
ATOM 658 N N . THR A 1 82 ? -4.892 -6.336 9.026 1.00 91.06 82 THR A N 1
ATOM 659 C CA . THR A 1 82 ? -4.550 -7.428 8.113 1.00 91.06 82 THR A CA 1
ATOM 660 C C . THR A 1 82 ? -3.916 -6.883 6.846 1.00 91.06 82 THR A C 1
ATOM 662 O O . THR A 1 82 ? -4.538 -6.127 6.104 1.00 91.06 82 THR A O 1
ATOM 665 N N . TYR A 1 83 ? -2.690 -7.309 6.550 1.00 92.31 83 TYR A N 1
ATOM 666 C CA . TYR A 1 83 ? -2.064 -7.039 5.259 1.00 92.31 83 TYR A CA 1
ATOM 667 C C . TYR A 1 83 ? -2.542 -8.015 4.192 1.00 92.31 83 TYR A C 1
ATOM 669 O O . TYR A 1 83 ? -2.606 -9.221 4.422 1.00 92.31 83 TYR A O 1
ATOM 677 N N . PHE A 1 84 ? -2.776 -7.503 2.989 1.00 92.25 84 PHE A N 1
ATOM 678 C CA . PHE A 1 84 ? -2.934 -8.337 1.807 1.00 92.25 84 PHE A CA 1
ATOM 679 C C . PHE A 1 84 ? -2.351 -7.652 0.571 1.00 92.25 84 PHE A C 1
ATOM 681 O O . PHE A 1 84 ? -2.149 -6.436 0.528 1.00 92.25 84 PHE A O 1
ATOM 688 N N . THR A 1 85 ? -2.038 -8.458 -0.438 1.00 93.06 85 THR A N 1
ATOM 689 C CA . THR A 1 85 ? -1.430 -8.004 -1.687 1.00 93.06 85 THR A CA 1
ATOM 690 C C . THR A 1 85 ? -1.871 -8.891 -2.846 1.00 93.06 85 THR A C 1
ATOM 692 O O . THR A 1 85 ? -2.354 -10.003 -2.639 1.00 93.06 85 THR A O 1
ATOM 695 N N . VAL A 1 86 ? -1.682 -8.403 -4.070 1.00 92.19 86 VAL A N 1
ATOM 696 C CA . VAL A 1 86 ? -1.795 -9.205 -5.291 1.00 92.19 86 VAL A CA 1
ATOM 697 C C . VAL A 1 86 ? -0.434 -9.205 -5.966 1.00 92.19 86 VAL A C 1
ATOM 699 O O . VAL A 1 86 ? 0.127 -8.147 -6.271 1.00 92.19 86 VAL A O 1
ATOM 702 N N . LEU A 1 87 ? 0.087 -10.407 -6.194 1.00 93.38 87 LEU A N 1
ATOM 703 C CA . LEU A 1 87 ? 1.337 -10.638 -6.900 1.00 93.38 87 LEU A CA 1
ATOM 704 C C . LEU A 1 87 ? 1.059 -11.114 -8.325 1.00 93.38 87 LEU A C 1
ATOM 706 O O . LEU A 1 87 ? -0.036 -11.556 -8.663 1.00 93.38 87 LEU A O 1
ATOM 710 N N . ARG A 1 88 ? 2.083 -11.004 -9.163 1.00 94.94 88 ARG A N 1
ATOM 711 C CA . ARG A 1 88 ? 2.087 -11.462 -10.549 1.00 94.94 88 ARG A CA 1
ATOM 712 C C . ARG A 1 88 ? 3.383 -12.220 -10.796 1.00 94.94 88 ARG A C 1
ATOM 714 O O . ARG A 1 88 ? 4.364 -11.972 -10.094 1.00 94.94 88 ARG A O 1
ATOM 721 N N . GLU A 1 89 ? 3.382 -13.103 -11.790 1.00 97.88 89 GLU A N 1
ATOM 722 C CA . GLU A 1 89 ? 4.606 -13.733 -12.281 1.00 97.88 89 GLU A CA 1
ATOM 723 C C . GLU A 1 89 ? 5.689 -12.650 -12.540 1.00 97.88 89 GLU A C 1
ATOM 725 O O . GLU A 1 89 ? 5.380 -11.597 -13.121 1.00 97.88 89 GLU A O 1
ATOM 730 N N . PRO A 1 90 ? 6.920 -12.834 -12.017 1.00 96.50 90 PRO A N 1
ATOM 731 C CA . PRO A 1 90 ? 7.954 -11.803 -12.045 1.00 96.50 90 PRO A CA 1
ATOM 732 C C . PRO A 1 90 ? 8.289 -11.246 -13.433 1.00 96.50 90 PRO A C 1
ATOM 734 O O . PRO A 1 90 ? 8.386 -10.021 -13.579 1.00 96.50 90 PRO A O 1
ATOM 737 N N . ILE A 1 91 ? 8.456 -12.105 -14.441 1.00 97.75 91 ILE A N 1
ATOM 738 C CA . ILE A 1 91 ? 8.840 -11.706 -15.802 1.00 97.75 91 ILE A CA 1
ATOM 739 C C . ILE A 1 91 ? 7.709 -10.897 -16.443 1.00 97.75 91 ILE A C 1
ATOM 741 O O . ILE A 1 91 ? 7.936 -9.788 -16.936 1.00 97.75 91 ILE A O 1
ATOM 745 N N . ASP A 1 92 ? 6.475 -11.376 -16.348 1.00 97.44 92 ASP A N 1
ATOM 746 C CA . ASP A 1 92 ? 5.285 -10.699 -16.857 1.00 97.44 92 ASP A CA 1
ATOM 747 C C . ASP A 1 92 ? 5.080 -9.318 -16.230 1.00 97.44 92 ASP A C 1
ATOM 749 O O . ASP A 1 92 ? 4.702 -8.354 -16.913 1.00 97.44 92 ASP A O 1
ATOM 753 N N . ARG A 1 93 ? 5.329 -9.195 -14.919 1.00 95.81 93 ARG A N 1
ATOM 754 C CA . ARG A 1 93 ? 5.274 -7.903 -14.225 1.00 95.81 93 ARG A CA 1
ATOM 755 C C . ARG A 1 93 ? 6.297 -6.938 -14.818 1.00 95.81 93 ARG A C 1
ATOM 757 O O . ARG A 1 93 ? 5.945 -5.791 -15.091 1.00 95.81 93 ARG A O 1
ATOM 764 N N . VAL A 1 94 ? 7.540 -7.385 -15.016 1.00 95.75 94 VAL A N 1
ATOM 765 C CA . VAL A 1 94 ? 8.624 -6.560 -15.578 1.00 95.75 94 VAL A CA 1
ATOM 766 C C . VAL A 1 94 ? 8.303 -6.134 -17.008 1.00 95.75 94 VAL A C 1
ATOM 768 O O . VAL A 1 94 ? 8.384 -4.944 -17.304 1.00 95.75 94 VAL A O 1
ATOM 771 N N . VAL A 1 95 ? 7.851 -7.048 -17.870 1.00 96.00 95 VAL A N 1
ATOM 772 C CA . VAL A 1 95 ? 7.449 -6.722 -19.250 1.00 96.00 95 VAL A CA 1
ATOM 773 C C . VAL A 1 95 ? 6.301 -5.709 -19.267 1.00 96.00 95 VAL A C 1
ATOM 775 O O . VAL A 1 95 ? 6.339 -4.739 -20.026 1.00 96.00 95 VAL A O 1
ATOM 778 N N . SER A 1 96 ? 5.291 -5.883 -18.410 1.00 93.75 96 SER A N 1
ATOM 779 C CA . SER A 1 96 ? 4.178 -4.933 -18.293 1.00 93.75 96 SER A CA 1
ATOM 780 C C . SER A 1 96 ? 4.633 -3.555 -17.805 1.00 93.75 96 SER A C 1
ATOM 782 O O . SER A 1 96 ? 4.120 -2.538 -18.275 1.00 93.75 96 SER A O 1
ATOM 784 N N . HIS A 1 97 ? 5.590 -3.515 -16.878 1.00 91.62 97 HIS A N 1
ATOM 785 C CA . HIS A 1 97 ? 6.170 -2.279 -16.360 1.00 91.62 97 HIS A CA 1
ATOM 786 C C . HIS A 1 97 ? 7.018 -1.568 -17.415 1.00 91.62 97 HIS A C 1
ATOM 788 O O . HIS A 1 97 ? 6.876 -0.363 -17.587 1.00 91.62 97 HIS A O 1
ATOM 794 N N . TYR A 1 98 ? 7.826 -2.309 -18.173 1.00 93.62 98 TYR A N 1
ATOM 795 C CA . TYR A 1 98 ? 8.614 -1.780 -19.283 1.00 93.62 98 TYR A CA 1
ATOM 796 C C . TYR A 1 98 ? 7.725 -1.174 -20.376 1.00 93.62 98 TYR A C 1
ATOM 798 O O . TYR A 1 98 ? 7.900 -0.016 -20.739 1.00 93.62 98 TYR A O 1
ATOM 806 N N . ARG A 1 99 ? 6.705 -1.912 -20.839 1.00 91.81 99 ARG A N 1
ATOM 807 C CA . ARG A 1 99 ? 5.759 -1.423 -21.860 1.00 91.81 99 ARG A CA 1
ATOM 808 C C . ARG A 1 99 ? 5.011 -0.166 -21.428 1.00 91.81 99 ARG A C 1
ATOM 810 O O . ARG A 1 99 ? 4.771 0.695 -22.262 1.00 91.81 99 ARG A O 1
ATOM 817 N N . TYR A 1 100 ? 4.658 -0.066 -20.146 1.00 88.12 100 TYR A N 1
ATOM 818 C CA . TYR A 1 100 ? 4.034 1.136 -19.595 1.00 88.12 100 TYR A CA 1
ATOM 819 C C . TYR A 1 100 ? 4.943 2.365 -19.747 1.00 88.12 100 TYR A C 1
ATOM 821 O O . TYR A 1 100 ? 4.477 3.393 -20.216 1.00 88.12 100 TYR A O 1
ATOM 829 N N . HIS A 1 101 ? 6.243 2.230 -19.459 1.00 87.88 101 HIS A N 1
ATOM 830 C CA . HIS A 1 101 ? 7.202 3.338 -19.572 1.00 87.88 101 HIS A CA 1
ATOM 831 C C . HIS A 1 101 ? 7.604 3.690 -21.013 1.00 87.88 101 HIS A C 1
ATOM 833 O O . HIS A 1 101 ? 8.147 4.763 -21.257 1.00 87.88 101 HIS A O 1
ATOM 839 N N . LEU A 1 102 ? 7.322 2.816 -21.985 1.00 89.12 102 LEU A N 1
ATOM 840 C CA . LEU A 1 102 ? 7.475 3.127 -23.411 1.00 89.12 102 LEU A CA 1
ATOM 841 C C . LEU A 1 102 ? 6.353 4.021 -23.962 1.00 89.12 102 LEU A C 1
ATOM 843 O O . LEU A 1 102 ? 6.451 4.471 -25.101 1.00 89.12 102 LEU A O 1
ATOM 847 N N . GLN A 1 103 ? 5.290 4.262 -23.189 1.00 81.81 103 GLN A N 1
ATOM 848 C CA . GLN A 1 103 ? 4.135 5.070 -23.585 1.00 81.81 103 GLN A CA 1
ATOM 849 C C . GLN A 1 103 ? 4.034 6.330 -22.705 1.00 81.81 103 GLN A C 1
ATOM 851 O O . GLN A 1 103 ? 3.116 6.440 -21.893 1.00 81.81 103 GLN A O 1
ATOM 856 N N . PRO A 1 104 ? 4.952 7.305 -22.857 1.00 67.88 104 PRO A N 1
ATOM 857 C CA . PRO A 1 104 ? 5.015 8.501 -22.007 1.00 67.88 104 PRO A CA 1
ATOM 858 C C . PRO A 1 104 ? 3.833 9.470 -22.193 1.00 67.88 104 PRO A C 1
ATOM 860 O O . PRO A 1 104 ? 3.779 10.501 -21.526 1.00 67.88 104 PRO A O 1
ATOM 863 N N . GLU A 1 105 ? 2.917 9.170 -23.117 1.00 69.25 105 GLU A N 1
ATOM 864 C CA . GLU A 1 105 ? 1.746 9.991 -23.441 1.00 69.25 105 GLU A CA 1
ATOM 865 C C . GLU A 1 105 ? 0.481 9.593 -22.661 1.00 69.25 105 GLU A C 1
ATOM 867 O O . GLU A 1 105 ? -0.547 10.254 -22.797 1.00 69.25 105 GLU A O 1
ATOM 872 N N . ASP A 1 106 ? 0.527 8.544 -21.826 1.00 68.62 106 ASP A N 1
ATOM 873 C CA . ASP A 1 106 ? -0.579 8.247 -20.904 1.00 68.62 106 ASP A CA 1
ATOM 874 C C . ASP A 1 106 ? -0.722 9.413 -19.899 1.00 68.62 106 ASP A C 1
ATOM 876 O O . ASP A 1 106 ? 0.245 9.749 -19.213 1.00 68.62 106 ASP A O 1
ATOM 880 N N . PRO A 1 107 ? -1.905 10.049 -19.774 1.00 67.12 107 PRO A N 1
ATOM 881 C CA . PRO A 1 107 ? -2.128 11.153 -18.835 1.00 67.12 107 PRO A CA 1
ATOM 882 C C . PRO A 1 107 ? -1.834 10.801 -17.369 1.00 67.12 107 PRO A C 1
ATOM 884 O O . PRO A 1 107 ? -1.609 11.694 -16.555 1.00 67.12 107 PRO A O 1
ATOM 887 N N . ASN A 1 108 ? -1.846 9.510 -17.021 1.00 63.53 108 ASN A N 1
ATOM 888 C CA . ASN A 1 108 ? -1.516 8.992 -15.691 1.00 63.53 108 ASN A CA 1
ATOM 889 C C . ASN A 1 108 ? -0.047 8.543 -15.575 1.00 63.53 108 ASN A C 1
ATOM 891 O O . ASN A 1 108 ? 0.374 8.049 -14.524 1.00 63.53 108 ASN A O 1
ATOM 895 N N . HIS A 1 109 ? 0.739 8.703 -16.640 1.00 65.50 109 HIS A N 1
ATOM 896 C CA . HIS A 1 109 ? 2.168 8.445 -16.654 1.00 65.50 109 HIS A CA 1
ATOM 897 C C . HIS A 1 109 ? 2.904 9.556 -15.906 1.00 65.50 109 HIS A C 1
ATOM 899 O O . HIS A 1 109 ? 3.193 10.623 -16.446 1.00 65.50 109 HIS A O 1
ATOM 905 N N . TRP A 1 110 ? 3.239 9.302 -14.642 1.00 59.12 110 TRP A N 1
ATOM 906 C CA . TRP A 1 110 ? 4.145 10.174 -13.901 1.00 59.12 110 TRP A CA 1
ATOM 907 C C . TRP A 1 110 ? 5.549 10.116 -14.540 1.00 59.12 110 TRP A C 1
ATOM 909 O O . TRP A 1 110 ? 5.998 9.042 -14.945 1.00 59.12 110 TRP A O 1
ATOM 919 N N . ARG A 1 111 ? 6.186 11.277 -14.725 1.00 48.25 111 ARG A N 1
ATOM 920 C CA . ARG A 1 111 ? 7.542 11.417 -15.287 1.00 48.25 111 ARG A CA 1
ATOM 921 C C . ARG A 1 111 ? 8.596 11.386 -14.194 1.00 48.25 111 ARG A C 1
ATOM 923 O O . ARG A 1 111 ? 8.319 11.972 -13.125 1.00 48.25 111 ARG A O 1
#

Sequence (111 aa):
NESLPSPYFFVHMAKTGGTTMMNLLKASTSYPVVSHFWYPPTEEVAKQTVRSLDLNQVNVIGGHMCWGTHRWWNEPPLKDYTYFTVLREPIDRVVSHYRYHLQPEDPNHWR

Foldseek 3Di:
DDDAADAEEEAEDPQLCQVVVLVVCVVVAPADPEDADLDADDLVRLLVSVVPDPLVRHNYYHYNYDPPSLVSPPDVSSPGYHYDYGDDDPVNSVVSVVVLVVCCPPPPRDD

InterPro domains:
  IPR005331 Sulfotransferase [PF03567] (10-101)
  IPR027417 P-loop containing nucleoside triphosphate hydrolase [G3DSA:3.40.50.300] (7-111)
  IPR027417 P-loop containing nucleoside triphosphate hydrolase [SSF52540] (4-102)